Protein AF-A0A6P0WSL8-F1 (afdb_monomer)

Solvent-accessible surface area (backbone atoms only — not comparable to full-atom values): 5365 Å² total; per-residue (Å²): 134,86,80,85,70,67,76,49,78,36,73,13,67,92,72,35,57,69,62,24,43,55,52,45,54,54,51,53,55,52,44,66,75,69,54,89,70,81,70,60,60,48,44,35,35,27,27,58,81,46,40,37,33,43,33,38,35,35,64,86,79,71,40,80,45,74,52,87,63,72,37,38,57,76,87,34,45,67,63,48,49,51,49,54,52,21,58,70,68,74,69,114

Structure (mmCIF, N/CA/C/O backbone):
data_AF-A0A6P0WSL8-F1
#
_entry.id   AF-A0A6P0WSL8-F1
#
loop_
_atom_site.group_PDB
_atom_site.id
_atom_site.type_symbol
_atom_site.label_atom_id
_atom_site.label_alt_id
_atom_site.label_comp_id
_atom_site.label_asym_id
_atom_site.label_entity_id
_atom_site.label_seq_id
_atom_site.pdbx_PDB_ins_code
_atom_site.Cartn_x
_atom_site.Cartn_y
_atom_site.Cartn_z
_atom_site.occupancy
_atom_site.B_iso_or_equiv
_atom_site.auth_seq_id
_atom_site.auth_comp_id
_atom_site.auth_asym_id
_atom_site.auth_atom_id
_atom_site.pdbx_PDB_model_num
ATOM 1 N N . LEU A 1 1 ? -22.517 -13.542 3.523 1.00 34.47 1 LEU A N 1
ATOM 2 C CA . LEU A 1 1 ? -21.576 -12.680 4.268 1.00 34.47 1 LEU A CA 1
ATOM 3 C C . LEU A 1 1 ? -20.738 -11.957 3.226 1.00 34.47 1 LEU A C 1
ATOM 5 O O . LEU A 1 1 ? -19.886 -12.591 2.624 1.00 34.47 1 LEU A O 1
ATOM 9 N N . HIS A 1 2 ? -21.065 -10.704 2.907 1.00 37.50 2 HIS A N 1
ATOM 10 C CA . HIS A 1 2 ? -20.207 -9.881 2.055 1.00 37.50 2 HIS A CA 1
ATOM 11 C C . HIS A 1 2 ? -19.118 -9.308 2.954 1.00 37.50 2 HIS A C 1
ATOM 13 O O . HIS A 1 2 ? -19.401 -8.456 3.792 1.00 37.50 2 HIS A O 1
ATOM 19 N N . THR A 1 3 ? -17.903 -9.822 2.845 1.00 42.91 3 THR A N 1
ATOM 20 C CA . THR A 1 3 ? -16.735 -9.172 3.429 1.00 42.91 3 THR A CA 1
ATOM 21 C C . THR A 1 3 ? -16.417 -7.931 2.591 1.00 42.91 3 THR A C 1
ATOM 23 O O . THR A 1 3 ? -16.227 -8.019 1.379 1.00 42.91 3 THR A O 1
ATOM 26 N N . GLN A 1 4 ? -16.442 -6.749 3.211 1.00 57.94 4 GLN A N 1
ATOM 27 C CA . GLN A 1 4 ? -16.029 -5.500 2.566 1.00 57.94 4 GLN A CA 1
ATOM 28 C C . GLN A 1 4 ? -14.524 -5.321 2.772 1.00 57.94 4 GLN A C 1
ATOM 30 O O . GLN A 1 4 ? -14.095 -4.702 3.745 1.00 57.94 4 GLN A O 1
ATOM 35 N N . HIS A 1 5 ? -13.731 -5.908 1.878 1.00 65.88 5 HIS A N 1
ATOM 36 C CA . HIS A 1 5 ? -12.284 -5.709 1.856 1.00 65.88 5 HIS A CA 1
ATOM 37 C C . HIS A 1 5 ? -11.959 -4.453 1.046 1.00 65.88 5 HIS A C 1
ATOM 39 O O . HIS A 1 5 ? -12.356 -4.337 -0.114 1.00 65.88 5 HIS A O 1
ATOM 45 N N . ASN A 1 6 ? -11.231 -3.522 1.658 1.00 73.31 6 ASN A N 1
ATOM 46 C CA . ASN A 1 6 ? -10.905 -2.238 1.051 1.00 73.31 6 ASN A CA 1
ATOM 47 C C . ASN A 1 6 ? -9.391 -2.152 0.842 1.00 73.31 6 ASN A C 1
ATOM 49 O O . ASN A 1 6 ? -8.631 -2.183 1.807 1.00 73.31 6 ASN A O 1
ATOM 53 N N . LEU A 1 7 ? -8.972 -2.014 -0.416 1.00 82.75 7 LEU A N 1
ATOM 54 C CA . LEU A 1 7 ? -7.622 -1.603 -0.788 1.00 82.75 7 LEU A CA 1
ATOM 55 C C . LEU A 1 7 ? -7.685 -0.156 -1.278 1.00 82.75 7 LEU A C 1
ATOM 57 O O . LEU A 1 7 ? -8.398 0.138 -2.239 1.00 82.75 7 LEU A O 1
ATOM 61 N N . LEU A 1 8 ? -6.933 0.734 -0.635 1.00 86.69 8 LEU A N 1
ATOM 62 C CA . LEU A 1 8 ? -6.755 2.103 -1.112 1.00 86.69 8 LEU A CA 1
ATOM 63 C C . LEU A 1 8 ? -5.530 2.177 -2.028 1.00 86.69 8 LEU A C 1
ATOM 65 O O . LEU A 1 8 ? -4.436 1.792 -1.625 1.00 86.69 8 LEU A O 1
ATOM 69 N N . VAL A 1 9 ? -5.687 2.700 -3.242 1.00 87.69 9 VAL A N 1
ATOM 70 C CA . VAL A 1 9 ? -4.564 2.905 -4.167 1.00 87.69 9 VAL A CA 1
ATOM 71 C C . VAL A 1 9 ? -4.425 4.385 -4.490 1.00 87.69 9 VAL A C 1
ATOM 73 O O . VAL A 1 9 ? -5.394 5.022 -4.900 1.00 87.69 9 VAL A O 1
ATOM 76 N N . ILE A 1 10 ? -3.213 4.912 -4.327 1.00 90.69 10 ILE A N 1
ATOM 77 C CA . ILE A 1 10 ? -2.852 6.299 -4.625 1.00 90.69 10 ILE A CA 1
ATOM 78 C C . ILE A 1 10 ? -1.889 6.339 -5.804 1.00 90.69 10 ILE A C 1
ATOM 80 O O . ILE A 1 10 ? -0.867 5.656 -5.821 1.00 90.69 10 ILE A O 1
ATOM 84 N N . GLU A 1 11 ? -2.178 7.197 -6.774 1.00 92.06 11 GLU A N 1
ATOM 85 C CA . GLU A 1 11 ? -1.220 7.522 -7.824 1.00 92.06 11 GLU A CA 1
ATOM 86 C C . GLU A 1 11 ? -0.197 8.549 -7.306 1.00 92.06 11 GLU A C 1
ATOM 88 O O . GLU A 1 11 ? -0.545 9.669 -6.917 1.00 92.06 11 GLU A O 1
ATOM 93 N N . ALA A 1 12 ? 1.084 8.182 -7.313 1.00 92.44 12 ALA A N 1
ATOM 94 C CA . ALA A 1 12 ? 2.185 9.087 -7.028 1.00 92.44 12 ALA A CA 1
ATOM 95 C C . ALA A 1 12 ? 2.408 10.037 -8.208 1.00 92.44 12 ALA A C 1
ATOM 97 O O . ALA A 1 12 ? 2.970 9.687 -9.247 1.00 92.44 12 ALA A O 1
ATOM 98 N N . LYS A 1 13 ? 2.011 11.293 -8.016 1.00 86.81 13 LYS A N 1
ATOM 99 C CA . LYS A 1 13 ? 2.232 12.356 -9.000 1.00 86.81 13 LYS A CA 1
ATOM 100 C C . LYS A 1 13 ? 3.723 12.672 -9.134 1.00 86.81 13 LYS A C 1
ATOM 102 O O . LYS A 1 13 ? 4.443 12.741 -8.139 1.00 86.81 13 LYS A O 1
ATOM 107 N N . ASN A 1 14 ? 4.165 12.954 -10.362 1.00 89.19 14 ASN A N 1
ATOM 108 C CA . ASN A 1 14 ? 5.553 13.319 -10.693 1.00 89.19 14 ASN A CA 1
ATOM 109 C C . ASN A 1 14 ? 6.600 12.275 -10.265 1.00 89.19 14 ASN A C 1
ATOM 111 O O . ASN A 1 14 ? 7.721 12.644 -9.922 1.00 89.19 14 ASN A O 1
ATOM 115 N N . ALA A 1 15 ? 6.225 10.995 -10.254 1.00 87.50 15 ALA A N 1
ATOM 116 C CA . ALA A 1 15 ? 7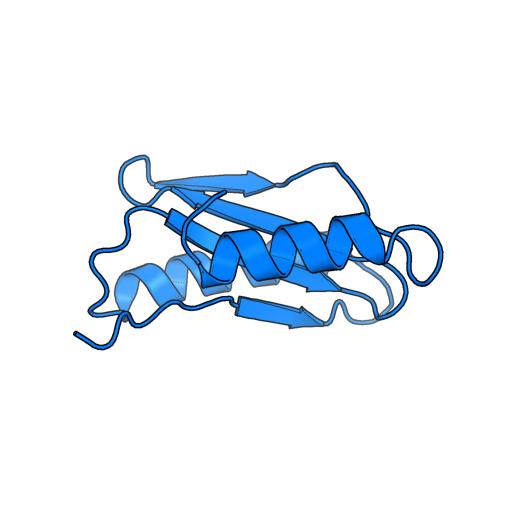.082 9.891 -9.830 1.00 87.50 15 ALA A CA 1
ATOM 117 C C . ALA A 1 15 ? 7.625 9.991 -8.384 1.00 87.50 15 ALA A C 1
ATOM 119 O O . ALA A 1 15 ? 8.584 9.312 -8.023 1.00 87.50 15 ALA A O 1
ATOM 120 N N . ASP A 1 16 ? 7.012 10.820 -7.532 1.00 93.44 16 ASP A N 1
ATOM 121 C CA . ASP A 1 16 ? 7.431 11.005 -6.141 1.00 93.44 16 ASP A CA 1
ATOM 122 C C . ASP A 1 16 ? 6.697 10.012 -5.229 1.00 93.44 16 ASP A C 1
ATOM 124 O O . ASP A 1 16 ? 5.656 10.317 -4.635 1.00 93.44 16 ASP A O 1
ATOM 128 N N . LEU A 1 17 ? 7.242 8.795 -5.141 1.00 94.00 17 LEU A N 1
ATOM 129 C CA . LEU A 1 17 ? 6.698 7.727 -4.297 1.00 94.00 17 LEU A CA 1
ATOM 130 C C . LEU A 1 17 ? 6.668 8.109 -2.815 1.00 94.00 17 LEU A C 1
ATOM 132 O O . LEU A 1 17 ? 5.726 7.746 -2.122 1.00 94.00 17 LEU A O 1
ATOM 136 N N . ALA A 1 18 ? 7.643 8.877 -2.321 1.00 94.12 18 ALA A N 1
ATOM 137 C CA . ALA A 1 18 ? 7.688 9.277 -0.915 1.00 94.12 18 ALA A CA 1
ATOM 138 C C . ALA A 1 18 ? 6.538 10.235 -0.566 1.00 94.12 18 ALA A C 1
ATOM 140 O O . ALA A 1 18 ? 5.851 10.070 0.451 1.00 94.12 18 ALA A O 1
ATOM 141 N N . ARG A 1 19 ? 6.273 11.215 -1.439 1.00 95.62 19 ARG A N 1
ATOM 142 C CA . ARG A 1 19 ? 5.109 12.097 -1.295 1.00 95.62 19 ARG A CA 1
ATOM 143 C C . ARG A 1 19 ? 3.803 11.326 -1.453 1.00 95.62 19 ARG A C 1
ATOM 145 O O . ARG A 1 19 ? 2.893 11.528 -0.652 1.00 95.62 19 ARG A O 1
ATOM 152 N N . GLY A 1 20 ? 3.718 10.436 -2.440 1.00 96.38 20 GLY A N 1
ATOM 153 C CA . GLY A 1 20 ? 2.543 9.587 -2.631 1.00 96.38 20 GLY A CA 1
ATOM 154 C C . GLY A 1 20 ? 2.274 8.683 -1.422 1.00 96.38 20 GLY A C 1
ATOM 155 O O . GLY A 1 20 ? 1.130 8.558 -0.995 1.00 96.38 20 GLY A O 1
ATOM 156 N N . PHE A 1 21 ? 3.319 8.140 -0.792 1.00 96.81 21 PHE A N 1
ATOM 157 C CA . PHE A 1 21 ? 3.188 7.345 0.427 1.00 96.81 21 PHE A CA 1
ATOM 158 C C . PHE A 1 21 ? 2.725 8.191 1.620 1.00 96.81 21 PHE A C 1
ATOM 160 O O . PHE A 1 21 ? 1.888 7.755 2.406 1.00 96.81 21 PHE A O 1
ATOM 167 N N . THR A 1 22 ? 3.212 9.429 1.740 1.00 96.88 22 THR A N 1
ATOM 168 C CA . THR A 1 22 ? 2.731 10.366 2.772 1.00 96.88 22 THR A CA 1
ATOM 169 C C . THR A 1 22 ? 1.229 10.618 2.624 1.00 96.88 22 THR A C 1
ATOM 171 O O . THR A 1 22 ? 0.499 10.590 3.614 1.00 96.88 22 THR A O 1
ATOM 174 N N . GLN A 1 23 ? 0.752 10.809 1.389 1.00 96.94 23 GLN A N 1
ATOM 175 C CA . GLN A 1 23 ? -0.677 10.942 1.106 1.00 96.94 23 GLN A CA 1
ATOM 176 C C . GLN A 1 23 ? -1.440 9.662 1.468 1.00 96.94 23 GLN A C 1
ATOM 178 O O . GLN A 1 23 ? -2.440 9.735 2.178 1.00 96.94 23 GLN A O 1
ATOM 183 N N . LEU A 1 24 ? -0.937 8.497 1.052 1.00 97.69 24 LEU A N 1
ATOM 184 C CA . LEU A 1 24 ? -1.531 7.204 1.389 1.00 97.69 24 LEU A CA 1
ATOM 185 C C . LEU A 1 24 ? -1.683 7.024 2.906 1.00 97.69 24 LEU A C 1
ATOM 187 O O . LEU A 1 24 ? -2.749 6.636 3.375 1.00 97.69 24 LEU A O 1
ATOM 191 N N . ALA A 1 25 ? -0.643 7.334 3.681 1.00 97.19 25 ALA A N 1
ATOM 192 C CA . ALA A 1 25 ? -0.667 7.216 5.136 1.00 97.19 25 ALA A CA 1
ATOM 193 C C . ALA A 1 25 ? -1.758 8.096 5.768 1.00 97.19 25 ALA A C 1
ATOM 195 O O . ALA A 1 25 ? -2.497 7.636 6.639 1.00 97.19 25 ALA A O 1
ATOM 196 N N . ILE A 1 26 ? -1.890 9.344 5.305 1.00 96.81 26 ILE A N 1
ATOM 197 C CA . ILE A 1 26 ? -2.930 10.273 5.768 1.00 96.81 26 ILE A CA 1
ATOM 198 C C . ILE A 1 26 ? -4.324 9.737 5.424 1.00 96.81 26 ILE A C 1
ATOM 200 O O . ILE A 1 26 ? -5.213 9.747 6.276 1.00 96.81 26 ILE A O 1
ATOM 204 N N . GLU A 1 27 ? -4.521 9.241 4.204 1.00 96.56 27 GLU A N 1
ATOM 205 C CA . GLU A 1 27 ? -5.817 8.724 3.764 1.00 96.56 27 GLU A CA 1
ATOM 206 C C . GLU A 1 27 ? -6.204 7.415 4.464 1.00 96.56 27 GLU A C 1
ATOM 208 O O . GLU A 1 27 ? -7.374 7.236 4.794 1.00 96.56 27 GLU A O 1
ATOM 213 N N . LEU A 1 28 ? -5.249 6.537 4.791 1.00 95.94 28 LEU A N 1
ATOM 214 C CA . LEU A 1 28 ? -5.509 5.351 5.619 1.00 95.94 28 LEU A CA 1
ATOM 215 C C . LEU A 1 28 ? -5.961 5.733 7.037 1.00 95.94 28 LEU A C 1
ATOM 217 O O . LEU A 1 28 ? -6.874 5.112 7.581 1.00 95.94 28 LEU A O 1
ATOM 221 N N . ILE A 1 29 ? -5.363 6.773 7.626 1.00 95.62 29 ILE A N 1
ATOM 222 C CA . ILE A 1 29 ? -5.784 7.306 8.932 1.00 95.62 29 ILE A CA 1
ATOM 223 C C . ILE A 1 29 ? -7.184 7.926 8.840 1.00 95.62 29 ILE A C 1
ATOM 225 O O . ILE A 1 29 ? -7.998 7.734 9.742 1.00 95.62 29 ILE A O 1
ATOM 229 N N . ALA A 1 30 ? -7.489 8.653 7.763 1.00 94.56 30 ALA A N 1
ATOM 230 C CA . ALA A 1 30 ? -8.826 9.199 7.540 1.00 94.56 30 ALA A CA 1
ATOM 231 C C . ALA A 1 30 ? -9.867 8.082 7.338 1.00 94.56 30 ALA A C 1
ATOM 233 O O . ALA A 1 30 ? -10.952 8.133 7.916 1.00 94.56 30 ALA A O 1
ATOM 234 N N . LEU A 1 31 ? -9.515 7.035 6.585 1.00 93.12 31 LEU A N 1
ATOM 235 C CA . LEU A 1 31 ? -10.361 5.865 6.366 1.00 93.12 31 LEU A CA 1
ATOM 236 C C . LEU A 1 31 ? -10.678 5.142 7.681 1.00 93.12 31 LEU A C 1
ATOM 238 O O . LEU A 1 31 ? -11.831 4.776 7.889 1.00 93.12 31 LEU A O 1
ATOM 242 N N . ASP A 1 32 ? -9.700 4.983 8.581 1.00 93.56 32 ASP A N 1
ATOM 243 C CA . ASP A 1 32 ? -9.903 4.408 9.923 1.00 93.56 32 ASP A CA 1
ATOM 244 C C . ASP A 1 32 ? -10.983 5.151 10.730 1.00 93.56 32 ASP A C 1
ATOM 246 O O . ASP A 1 32 ? -11.733 4.523 11.474 1.00 93.56 32 ASP A O 1
ATOM 250 N N . GLN A 1 33 ? -11.105 6.471 10.556 1.00 91.94 33 GLN A N 1
ATOM 251 C CA . GLN A 1 33 ? -12.084 7.289 11.282 1.00 91.94 33 GLN A CA 1
ATOM 252 C C . GLN A 1 33 ? -13.512 7.175 10.735 1.00 91.94 33 GLN A C 1
ATOM 254 O O . GLN A 1 33 ? -14.461 7.440 11.472 1.00 91.94 33 GLN A O 1
ATOM 259 N N . TRP A 1 34 ? -13.685 6.832 9.456 1.00 89.25 34 TRP A N 1
ATOM 260 C CA . TRP A 1 34 ? -14.996 6.848 8.786 1.00 89.25 34 TRP A CA 1
ATOM 261 C C . TRP A 1 34 ? -15.525 5.464 8.424 1.00 89.25 34 TRP A C 1
ATOM 263 O O . TRP A 1 34 ? -16.727 5.299 8.216 1.00 89.25 34 TRP A O 1
ATOM 273 N N . THR A 1 35 ? -14.649 4.468 8.327 1.00 87.69 35 THR A N 1
ATOM 274 C CA . THR A 1 35 ? -15.051 3.108 7.981 1.00 87.69 35 THR A CA 1
ATOM 275 C C . THR A 1 35 ? -15.844 2.456 9.112 1.00 87.69 35 THR A C 1
ATOM 277 O O . THR A 1 35 ? -15.484 2.542 10.283 1.00 87.69 35 THR A O 1
ATOM 280 N N . THR A 1 36 ? -16.903 1.728 8.757 1.00 88.31 36 THR A N 1
ATOM 281 C CA . THR A 1 36 ? -17.621 0.831 9.678 1.00 88.31 36 THR A CA 1
ATOM 282 C C . THR A 1 36 ? -17.012 -0.573 9.714 1.00 88.31 36 THR A C 1
ATOM 284 O O . THR A 1 36 ? -17.558 -1.465 10.359 1.00 88.31 36 THR A O 1
ATOM 287 N N . SER A 1 37 ? -15.918 -0.801 8.978 1.00 87.31 37 SER A N 1
ATOM 288 C CA . SER A 1 37 ? -15.216 -2.082 8.962 1.00 87.31 37 SER A CA 1
ATOM 289 C C . SER A 1 37 ? -14.548 -2.361 10.308 1.00 87.31 37 SER A C 1
ATOM 291 O O . SER A 1 37 ? -13.974 -1.464 10.928 1.00 87.31 37 SER A O 1
ATOM 293 N N . ASN A 1 38 ? -14.570 -3.627 10.720 1.00 87.19 38 ASN A N 1
ATOM 294 C CA . ASN A 1 38 ? -13.862 -4.124 11.901 1.00 87.19 38 ASN A CA 1
ATOM 295 C C . ASN A 1 38 ? -12.521 -4.788 11.551 1.00 87.19 38 ASN A C 1
ATOM 297 O O . ASN A 1 38 ? -11.890 -5.358 12.437 1.00 87.19 38 ASN A O 1
ATOM 301 N N . GLU A 1 39 ? -12.078 -4.721 10.289 1.00 89.25 39 GLU A N 1
ATOM 302 C CA . GLU A 1 39 ? -10.773 -5.261 9.902 1.00 89.25 39 GLU A CA 1
ATOM 303 C C . GLU A 1 39 ? -9.658 -4.577 10.711 1.00 89.25 39 GLU A C 1
ATOM 305 O O . GLU A 1 39 ? -9.662 -3.342 10.812 1.00 89.25 39 GLU A O 1
ATOM 310 N N . PRO A 1 40 ? -8.719 -5.335 11.310 1.00 92.06 40 PRO A N 1
ATOM 311 C CA . PRO A 1 40 ? -7.661 -4.779 12.157 1.00 92.06 40 PRO A CA 1
ATOM 312 C C . PRO A 1 40 ? -6.568 -4.068 11.350 1.00 92.06 40 PRO A C 1
ATOM 314 O O . PRO A 1 40 ? -5.863 -3.200 11.879 1.00 92.06 40 PRO A O 1
ATOM 317 N N . LEU A 1 41 ? -6.432 -4.435 10.075 1.00 93.50 41 LEU A N 1
ATOM 318 C CA . LEU A 1 41 ? -5.447 -3.916 9.139 1.00 93.50 41 LEU A CA 1
ATOM 319 C C . LEU A 1 41 ? -6.166 -3.214 7.987 1.00 93.50 41 LEU A C 1
ATOM 321 O O . LEU A 1 41 ? -7.118 -3.754 7.427 1.00 93.50 41 LEU A O 1
ATOM 325 N N . LEU A 1 42 ? -5.707 -2.015 7.627 1.00 94.38 42 LEU A N 1
ATOM 326 C CA . LEU A 1 42 ? -6.135 -1.328 6.406 1.00 94.38 42 LEU A CA 1
ATOM 327 C C . LEU A 1 42 ? -4.956 -1.267 5.446 1.00 94.38 42 LEU A C 1
ATOM 329 O O . LEU A 1 42 ? -3.909 -0.713 5.786 1.00 94.38 42 LEU A O 1
ATOM 333 N N . TYR A 1 43 ? -5.134 -1.839 4.261 1.00 95.44 43 TYR A N 1
ATOM 334 C CA . TYR A 1 43 ? -4.081 -1.951 3.263 1.00 95.44 43 TYR A CA 1
ATOM 335 C C . TYR A 1 43 ? -4.155 -0.819 2.248 1.00 95.44 43 TYR A C 1
ATOM 337 O O . TYR A 1 43 ? -5.231 -0.367 1.842 1.00 95.44 43 TYR A O 1
ATOM 345 N N . GLY A 1 44 ? -2.977 -0.391 1.818 1.00 96.19 44 GLY A N 1
ATOM 346 C CA . GLY A 1 44 ? -2.794 0.667 0.854 1.00 96.19 44 GLY A CA 1
ATOM 347 C C . GLY A 1 44 ? -1.668 0.365 -0.123 1.00 96.19 44 GLY A C 1
ATOM 348 O O . GLY A 1 44 ? -0.739 -0.378 0.193 1.00 96.19 44 GLY A O 1
ATOM 349 N N . ALA A 1 45 ? -1.718 0.983 -1.295 1.00 97.31 45 ALA A N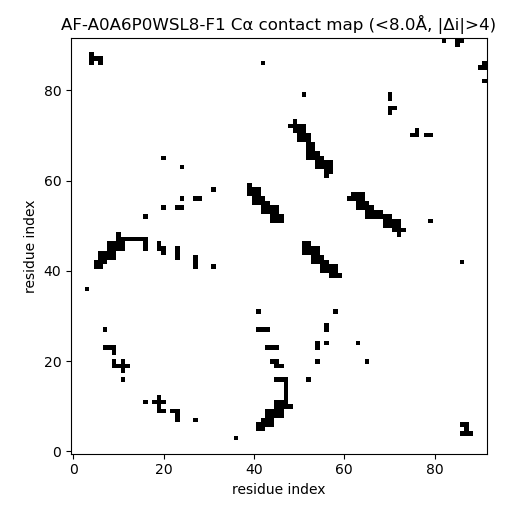 1
ATOM 350 C CA . ALA A 1 45 ? -0.607 1.001 -2.233 1.00 97.31 45 ALA A CA 1
ATOM 351 C C . ALA A 1 45 ? -0.429 2.394 -2.835 1.00 97.31 45 ALA A C 1
ATOM 353 O O . ALA A 1 45 ? -1.396 3.124 -3.049 1.00 97.31 45 ALA A O 1
ATOM 354 N N . VAL A 1 46 ? 0.815 2.747 -3.134 1.00 97.62 46 VAL A N 1
ATOM 355 C CA . VAL A 1 46 ? 1.170 3.907 -3.945 1.00 97.62 46 VAL A CA 1
ATOM 356 C C . VAL A 1 46 ? 1.823 3.425 -5.237 1.00 97.62 46 VAL A C 1
ATOM 358 O O . VAL A 1 46 ? 2.634 2.497 -5.213 1.00 97.62 46 VAL A O 1
ATOM 361 N N . SER A 1 47 ? 1.469 4.036 -6.367 1.00 96.94 47 SER A N 1
ATOM 362 C CA . SER A 1 47 ? 2.017 3.655 -7.667 1.00 96.94 47 SER A CA 1
ATOM 363 C C . SER A 1 47 ? 2.290 4.837 -8.587 1.00 96.94 47 SER A C 1
ATOM 365 O O . SER A 1 47 ? 1.517 5.787 -8.637 1.00 96.94 47 SER A O 1
ATOM 367 N N . THR A 1 48 ? 3.368 4.749 -9.362 1.00 96.06 48 THR A N 1
ATOM 368 C CA . THR A 1 48 ? 3.676 5.633 -10.504 1.00 96.06 48 THR A CA 1
ATOM 369 C C . THR A 1 48 ? 3.224 5.034 -11.844 1.00 96.06 48 THR A C 1
ATOM 371 O O . THR A 1 48 ? 3.524 5.575 -12.904 1.00 96.06 48 THR A O 1
ATOM 374 N N . GLY A 1 49 ? 2.522 3.897 -11.808 1.00 92.19 49 GLY A N 1
ATOM 375 C CA . GLY A 1 49 ? 2.166 3.065 -12.957 1.00 92.19 49 GLY A CA 1
ATOM 376 C C . GLY A 1 49 ? 3.205 1.977 -13.234 1.00 92.19 49 GLY A C 1
ATOM 377 O O . GLY A 1 49 ? 2.853 0.803 -13.349 1.00 92.19 49 GLY A O 1
ATOM 378 N N . ASP A 1 50 ? 4.483 2.348 -13.280 1.00 94.38 50 ASP A N 1
ATOM 379 C CA . ASP A 1 50 ? 5.616 1.447 -13.528 1.00 94.38 50 ASP A CA 1
ATOM 380 C C . ASP A 1 50 ? 6.250 0.876 -12.250 1.00 94.38 50 ASP A C 1
ATOM 382 O O . ASP A 1 50 ? 6.916 -0.156 -12.309 1.00 94.38 50 ASP A O 1
ATOM 386 N N . VAL A 1 51 ? 6.018 1.493 -11.089 1.00 96.56 51 VAL A N 1
ATOM 387 C CA . VAL A 1 51 ? 6.468 1.006 -9.779 1.00 96.56 51 VAL A CA 1
ATOM 388 C C . VAL A 1 51 ? 5.315 1.049 -8.783 1.00 96.56 51 VAL A C 1
ATOM 390 O O . VAL A 1 51 ? 4.516 1.985 -8.785 1.00 96.56 51 VAL A O 1
ATOM 393 N N . TRP A 1 52 ? 5.228 0.032 -7.931 1.00 97.75 52 TRP A N 1
ATOM 394 C CA . TRP A 1 52 ? 4.260 -0.086 -6.844 1.00 97.75 52 TRP A CA 1
ATOM 395 C C . TRP A 1 52 ? 4.972 -0.288 -5.510 1.00 97.75 52 TRP A C 1
ATOM 397 O O . TRP A 1 52 ? 5.963 -1.015 -5.429 1.00 97.75 52 TRP A O 1
ATOM 407 N N . GLN A 1 53 ? 4.437 0.328 -4.462 1.00 97.56 53 GLN A N 1
ATOM 408 C CA . GLN A 1 53 ? 4.880 0.156 -3.083 1.00 97.56 53 GLN A CA 1
ATOM 409 C C . GLN A 1 53 ? 3.663 0.035 -2.167 1.00 97.56 53 GLN A C 1
ATOM 411 O O . GLN A 1 53 ? 2.696 0.784 -2.313 1.00 97.56 53 GLN A O 1
ATOM 416 N N . PHE A 1 54 ? 3.717 -0.887 -1.210 1.00 97.50 54 PHE A N 1
ATOM 417 C CA . PHE A 1 54 ? 2.615 -1.141 -0.287 1.00 97.50 54 PHE A CA 1
ATOM 418 C C . PHE A 1 54 ? 2.801 -0.447 1.062 1.00 97.50 54 PHE A C 1
ATOM 420 O O . PHE A 1 54 ? 3.912 -0.152 1.509 1.00 97.50 54 PHE A O 1
ATOM 427 N N . GLY A 1 55 ? 1.677 -0.207 1.727 1.00 96.94 55 GLY A N 1
ATOM 428 C CA . GLY A 1 55 ? 1.614 0.244 3.106 1.00 96.94 55 GLY A CA 1
ATOM 429 C C . GLY A 1 55 ? 0.440 -0.390 3.838 1.00 96.94 55 GLY A C 1
ATOM 430 O O . GLY A 1 55 ? -0.544 -0.810 3.229 1.00 96.94 55 GLY A O 1
ATOM 431 N N . VAL A 1 56 ? 0.539 -0.448 5.160 1.00 96.69 56 VAL A N 1
ATOM 432 C CA . VAL A 1 56 ? -0.531 -0.973 6.010 1.00 96.69 56 VAL A CA 1
ATOM 433 C C . VAL A 1 56 ? -0.680 -0.127 7.267 1.00 96.69 56 VAL A C 1
ATOM 435 O O . VAL A 1 56 ? 0.305 0.246 7.906 1.00 96.69 56 VAL A O 1
ATOM 438 N N . LEU A 1 57 ? -1.924 0.173 7.633 1.00 97.00 57 LEU A N 1
ATOM 439 C CA . LEU A 1 57 ? -2.275 0.729 8.933 1.00 97.00 57 LEU A CA 1
ATOM 440 C C . LEU A 1 57 ? -2.690 -0.406 9.866 1.00 97.00 57 LEU A C 1
ATOM 442 O O . LEU A 1 57 ? -3.733 -1.027 9.663 1.00 97.00 57 LEU A O 1
ATOM 446 N N . ASN A 1 58 ? -1.917 -0.625 10.929 1.00 96.75 58 ASN A N 1
ATOM 447 C CA . ASN A 1 58 ? -2.385 -1.388 12.079 1.00 96.75 58 ASN A CA 1
ATOM 448 C C . ASN A 1 58 ? -3.232 -0.470 12.971 1.00 96.75 58 ASN A C 1
ATOM 450 O O . ASN A 1 58 ? -2.708 0.451 13.608 1.00 96.75 58 ASN A O 1
ATOM 454 N N . ARG A 1 59 ? -4.545 -0.716 13.007 1.00 95.19 59 ARG A N 1
ATOM 455 C CA . ARG A 1 59 ? -5.515 0.169 13.670 1.00 95.19 59 ARG A CA 1
ATOM 456 C C . ARG A 1 59 ? -5.467 0.089 15.190 1.00 95.19 59 ARG A C 1
ATOM 458 O O . ARG A 1 59 ? -5.779 1.081 15.846 1.00 95.19 59 ARG A O 1
ATOM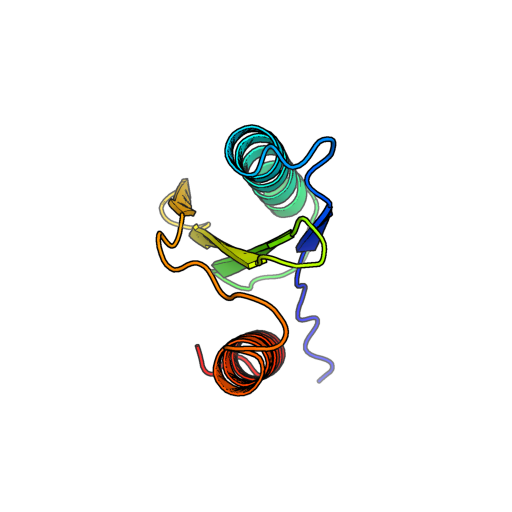 465 N N . GLU A 1 60 ? -5.085 -1.062 15.737 1.00 95.12 60 GLU A N 1
ATOM 466 C CA . GLU A 1 60 ? -4.952 -1.275 17.181 1.00 95.12 60 GLU A CA 1
ATOM 467 C C . GLU A 1 60 ? -3.724 -0.533 17.719 1.00 95.12 60 GLU A C 1
ATOM 469 O O . GLU A 1 60 ? -3.814 0.232 18.675 1.00 95.12 60 GLU A O 1
ATOM 474 N N . ARG A 1 61 ? -2.581 -0.695 17.045 1.00 97.44 61 ARG A N 1
ATOM 475 C CA . ARG A 1 61 ? -1.314 -0.053 17.420 1.00 97.44 61 ARG A CA 1
ATOM 476 C C . ARG A 1 61 ? -1.215 1.402 16.968 1.00 97.44 61 ARG A C 1
ATOM 478 O O . ARG A 1 61 ? -0.289 2.088 17.385 1.00 97.44 61 ARG A O 1
ATOM 485 N N . LYS A 1 62 ? -2.129 1.858 16.102 1.00 96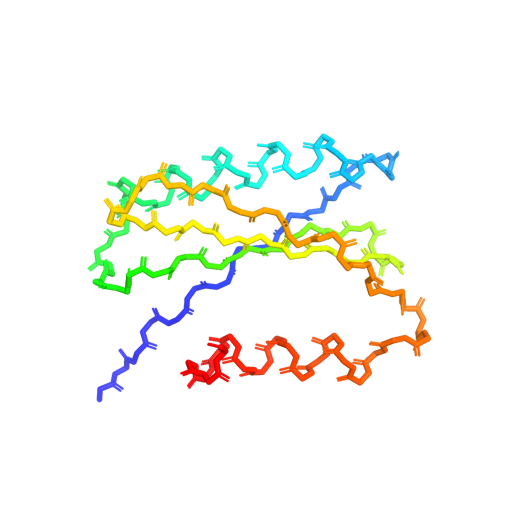.25 62 LYS A N 1
ATOM 486 C CA . LYS A 1 62 ? -2.090 3.172 15.433 1.00 96.25 62 LYS A CA 1
ATOM 487 C C . LYS A 1 62 ? -0.749 3.418 14.736 1.00 96.25 62 LYS A C 1
ATOM 489 O O . LYS A 1 62 ? -0.142 4.477 14.861 1.00 96.25 62 LYS A O 1
ATOM 494 N N . GLN A 1 63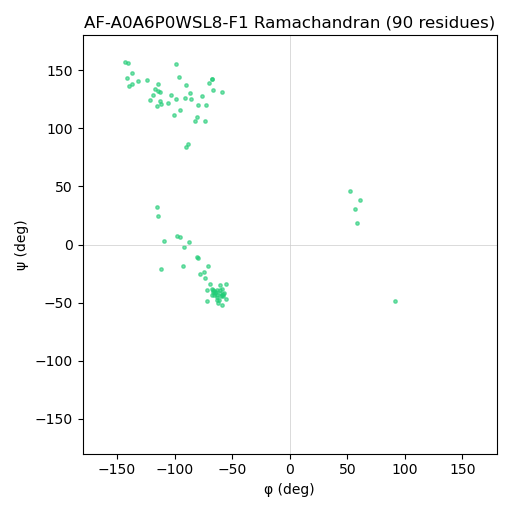 ? -0.285 2.406 14.006 1.00 98.06 63 GLN A N 1
ATOM 495 C CA . GLN A 1 63 ? 1.012 2.410 13.331 1.00 98.06 63 GLN A CA 1
ATOM 496 C C . GLN A 1 63 ? 0.842 2.201 11.831 1.00 98.06 63 GLN A C 1
ATOM 498 O O . GLN A 1 63 ? 0.272 1.196 11.407 1.00 98.06 63 GLN A O 1
ATOM 503 N N . ILE A 1 64 ? 1.382 3.133 11.046 1.00 97.75 64 ILE 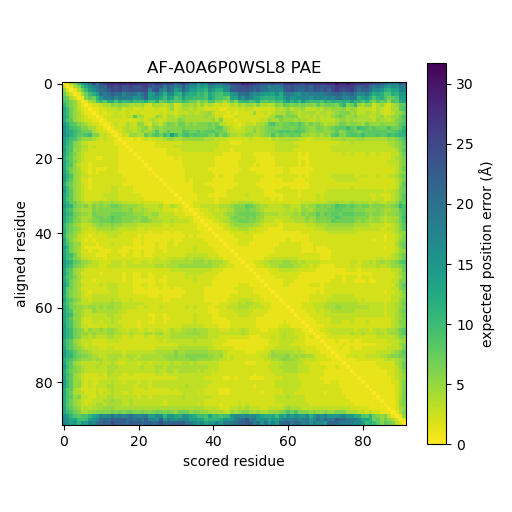A N 1
ATOM 504 C CA . ILE A 1 64 ? 1.573 2.966 9.606 1.00 97.75 64 ILE A CA 1
ATOM 505 C C . ILE A 1 64 ? 2.913 2.273 9.381 1.00 97.75 64 ILE A C 1
ATOM 507 O O . ILE A 1 64 ? 3.935 2.703 9.917 1.00 97.75 64 ILE A O 1
ATOM 511 N N . GLN A 1 65 ? 2.905 1.217 8.576 1.00 97.38 65 GLN A N 1
ATOM 512 C CA . GLN A 1 65 ? 4.106 0.542 8.107 1.00 97.38 65 GLN A CA 1
ATOM 513 C C . GLN A 1 65 ? 4.221 0.725 6.599 1.00 97.38 65 GLN A C 1
ATOM 515 O O . GLN A 1 65 ? 3.249 0.541 5.866 1.00 97.38 65 GLN A O 1
ATOM 520 N N . GLN A 1 66 ? 5.416 1.104 6.162 1.00 97.12 66 GLN A N 1
ATOM 521 C CA . GLN A 1 66 ? 5.796 1.170 4.760 1.00 97.12 66 GLN A CA 1
ATOM 522 C C . GLN A 1 66 ? 6.570 -0.094 4.414 1.00 97.12 66 GLN A C 1
ATOM 524 O O . GLN A 1 66 ? 7.575 -0.386 5.067 1.00 97.12 66 GLN A O 1
ATOM 529 N N . ASP A 1 67 ? 6.126 -0.820 3.392 1.00 94.44 67 ASP A N 1
ATOM 530 C CA . ASP A 1 67 ? 6.951 -1.871 2.809 1.00 94.44 67 ASP A CA 1
ATOM 531 C C . ASP A 1 67 ? 8.033 -1.218 1.940 1.00 94.44 67 ASP A C 1
ATOM 533 O O . ASP A 1 67 ? 7.749 -0.373 1.092 1.00 94.44 67 ASP A O 1
ATOM 537 N N . LEU A 1 68 ? 9.292 -1.583 2.166 1.00 92.75 68 LEU A N 1
ATOM 538 C CA . LEU A 1 68 ? 10.417 -1.073 1.385 1.00 92.75 68 LEU A CA 1
ATOM 539 C C . LEU A 1 68 ? 10.576 -1.804 0.046 1.00 92.75 68 LEU A C 1
ATOM 541 O O . LEU A 1 68 ? 11.333 -1.337 -0.805 1.00 92.75 68 LEU A O 1
ATOM 545 N N . ASN A 1 69 ? 9.862 -2.914 -0.160 1.00 95.38 69 ASN A N 1
ATOM 546 C CA . ASN A 1 69 ? 9.834 -3.601 -1.443 1.00 95.38 69 ASN A CA 1
ATOM 547 C C . ASN A 1 69 ? 9.140 -2.740 -2.505 1.00 95.38 69 ASN A C 1
ATOM 549 O O . ASN A 1 69 ? 8.053 -2.196 -2.295 1.00 95.38 69 ASN A O 1
ATOM 553 N N . LEU A 1 70 ? 9.786 -2.646 -3.665 1.00 96.56 70 LEU A N 1
ATOM 554 C CA . LEU A 1 70 ? 9.270 -1.966 -4.845 1.00 96.56 70 LEU A CA 1
ATOM 555 C C . LEU A 1 70 ? 8.998 -3.006 -5.926 1.00 96.56 70 LEU A C 1
ATOM 557 O O . LEU A 1 70 ? 9.910 -3.722 -6.335 1.00 96.56 70 LEU A O 1
ATOM 561 N N . TYR A 1 71 ? 7.763 -3.046 -6.411 1.00 97.75 71 TYR A N 1
ATOM 562 C CA . TYR A 1 71 ? 7.334 -3.961 -7.462 1.00 97.75 71 TYR A CA 1
ATOM 563 C C . TYR A 1 71 ? 7.305 -3.202 -8.782 1.00 97.75 71 TYR A C 1
ATOM 565 O O . TYR A 1 71 ? 6.493 -2.292 -8.966 1.00 97.75 71 TYR A O 1
ATOM 573 N N . ARG A 1 72 ? 8.208 -3.540 -9.699 1.00 97.12 72 ARG A N 1
ATOM 574 C CA . ARG A 1 72 ? 8.312 -2.894 -11.008 1.00 97.12 72 ARG A CA 1
ATOM 575 C C . ARG A 1 72 ? 7.438 -3.619 -12.014 1.00 97.12 72 ARG A C 1
ATOM 577 O O . ARG A 1 72 ? 7.460 -4.839 -12.113 1.00 97.12 72 ARG A O 1
ATOM 584 N N . VAL A 1 73 ? 6.723 -2.880 -12.840 1.00 95.06 73 VAL A N 1
ATOM 585 C CA . VAL A 1 73 ? 5.905 -3.424 -13.923 1.00 95.06 73 VAL A CA 1
ATOM 586 C C . VAL A 1 73 ? 6.651 -3.215 -15.246 1.00 95.06 73 VAL A C 1
ATOM 588 O O . VAL A 1 73 ? 7.087 -2.100 -15.521 1.00 95.06 73 VAL A O 1
ATOM 591 N N . PRO A 1 74 ? 6.831 -4.257 -16.083 1.00 95.38 74 PRO A N 1
ATOM 592 C CA . PRO A 1 74 ? 6.238 -5.595 -15.981 1.00 95.38 74 PRO A CA 1
ATOM 593 C C . PRO A 1 74 ? 7.072 -6.642 -15.215 1.00 95.38 74 PRO A C 1
ATOM 595 O O . PRO A 1 74 ? 6.627 -7.780 -15.100 1.00 95.38 74 PRO A O 1
ATOM 598 N N . ALA A 1 75 ? 8.272 -6.300 -14.737 1.00 97.62 75 ALA A N 1
ATOM 599 C CA . ALA A 1 75 ? 9.250 -7.272 -14.232 1.00 97.62 75 ALA A CA 1
ATOM 600 C C . ALA A 1 75 ? 8.745 -8.139 -13.061 1.00 97.62 75 ALA A C 1
ATOM 602 O O . ALA A 1 75 ? 9.001 -9.338 -13.035 1.00 97.62 75 ALA A O 1
ATOM 603 N N . ASP A 1 76 ? 7.984 -7.539 -12.151 1.00 97.56 76 ASP A N 1
ATOM 604 C CA . ASP A 1 76 ? 7.580 -8.104 -10.862 1.00 97.56 76 ASP A CA 1
ATOM 605 C C . ASP A 1 76 ? 6.048 -8.321 -10.804 1.00 97.56 76 ASP A C 1
ATOM 607 O O . ASP A 1 76 ? 5.435 -8.334 -9.735 1.00 97.56 76 ASP A O 1
ATOM 611 N N . LEU A 1 77 ? 5.395 -8.472 -11.970 1.00 95.94 77 LEU A N 1
ATOM 612 C CA . LEU A 1 77 ? 3.930 -8.568 -12.079 1.00 95.94 77 LEU A CA 1
ATOM 613 C C . LEU A 1 77 ? 3.337 -9.706 -11.249 1.00 95.94 77 LEU A C 1
ATOM 615 O O . LEU A 1 77 ? 2.302 -9.520 -10.617 1.00 95.94 77 LEU A O 1
ATOM 619 N N . ASN A 1 78 ? 3.974 -10.877 -11.248 1.00 96.62 78 ASN A N 1
ATOM 620 C CA . ASN A 1 78 ? 3.458 -12.036 -10.520 1.00 96.62 78 ASN A CA 1
ATOM 621 C C . ASN A 1 78 ? 3.408 -11.775 -9.011 1.00 96.62 78 ASN A C 1
ATOM 623 O O . ASN A 1 78 ? 2.400 -12.085 -8.376 1.00 96.62 78 ASN A O 1
ATOM 627 N N . ASP A 1 79 ? 4.452 -11.164 -8.452 1.00 96.19 79 ASP A N 1
ATOM 628 C CA . ASP A 1 79 ? 4.524 -10.865 -7.021 1.00 96.19 79 ASP A CA 1
ATOM 629 C C . ASP A 1 79 ? 3.561 -9.731 -6.649 1.00 96.19 79 ASP A C 1
ATOM 631 O O . ASP A 1 79 ? 2.853 -9.818 -5.640 1.00 96.19 79 ASP A O 1
ATOM 635 N N . LEU A 1 80 ? 3.445 -8.715 -7.514 1.00 95.94 80 LEU A N 1
ATOM 636 C CA . LEU A 1 80 ? 2.464 -7.639 -7.367 1.00 95.94 80 LEU A CA 1
ATOM 637 C C . LEU A 1 80 ? 1.031 -8.189 -7.332 1.00 95.94 80 LEU A C 1
ATOM 639 O O . LEU A 1 80 ? 0.273 -7.893 -6.408 1.00 95.94 80 LEU A O 1
ATOM 643 N N . PHE A 1 81 ? 0.647 -9.011 -8.312 1.00 94.44 81 PHE A N 1
ATOM 644 C CA . PHE A 1 81 ? -0.698 -9.586 -8.371 1.00 94.44 81 PHE A CA 1
ATOM 645 C C . PHE A 1 81 ? -0.960 -10.564 -7.234 1.00 94.44 81 PHE A C 1
ATOM 647 O O . PHE A 1 81 ? -2.050 -10.538 -6.667 1.00 94.44 81 PHE A O 1
ATOM 654 N N . SER A 1 82 ? 0.025 -11.385 -6.867 1.00 94.50 82 SER A N 1
ATOM 655 C CA . SER A 1 82 ? -0.094 -12.283 -5.713 1.00 94.50 82 SER A CA 1
ATOM 656 C C . SER A 1 82 ? -0.375 -11.490 -4.442 1.00 94.50 82 SER A C 1
ATOM 658 O O . SER A 1 82 ? -1.279 -11.844 -3.688 1.00 94.50 82 SER A O 1
ATOM 660 N N . SER A 1 83 ? 0.317 -10.362 -4.266 1.00 93.25 83 SER A N 1
ATOM 661 C CA . SER A 1 83 ? 0.094 -9.458 -3.142 1.00 93.25 83 SER A CA 1
ATOM 662 C C . SER A 1 83 ? -1.324 -8.869 -3.157 1.00 93.25 83 SER A C 1
ATOM 664 O O . SER A 1 83 ? -2.063 -8.974 -2.179 1.00 93.25 83 SER A O 1
ATOM 666 N N . LEU A 1 84 ? -1.764 -8.314 -4.291 1.00 92.62 84 LEU A N 1
ATOM 667 C CA . LEU A 1 84 ? -3.116 -7.758 -4.431 1.00 92.62 84 LEU A CA 1
ATOM 668 C C . LEU A 1 84 ? -4.206 -8.805 -4.146 1.00 92.62 84 LEU A C 1
ATOM 670 O O . LEU A 1 84 ? -5.167 -8.528 -3.429 1.00 92.62 84 LEU A O 1
ATOM 674 N N . VAL A 1 85 ? -4.047 -10.020 -4.671 1.00 92.12 85 VAL A N 1
ATOM 675 C CA . VAL A 1 85 ? -4.985 -11.131 -4.457 1.00 92.12 85 VAL A CA 1
ATOM 676 C C . VAL A 1 85 ? -4.999 -11.566 -2.994 1.00 92.12 85 VAL A C 1
ATOM 678 O O . VAL A 1 85 ? -6.074 -11.841 -2.459 1.00 92.12 85 VAL A O 1
ATOM 681 N N . ALA A 1 86 ? -3.845 -11.619 -2.331 1.00 90.31 86 ALA A N 1
ATOM 682 C CA . ALA A 1 86 ? -3.766 -11.956 -0.916 1.00 90.31 86 ALA A CA 1
ATOM 683 C C . ALA A 1 86 ? -4.466 -10.902 -0.037 1.00 90.31 86 ALA A C 1
ATOM 685 O O . ALA A 1 86 ? -5.226 -11.286 0.851 1.00 90.31 86 ALA A O 1
ATOM 686 N N . ILE A 1 87 ? -4.320 -9.603 -0.340 1.00 90.12 87 ILE A N 1
ATOM 687 C CA . ILE A 1 87 ? -5.021 -8.513 0.369 1.00 90.12 87 ILE A CA 1
ATOM 688 C C . ILE A 1 87 ? -6.539 -8.660 0.220 1.00 90.12 87 ILE A C 1
ATOM 690 O O . ILE A 1 87 ? -7.277 -8.588 1.199 1.00 90.12 87 ILE A O 1
ATOM 694 N N . LEU A 1 88 ? -7.022 -8.895 -1.003 1.00 87.38 88 LEU A N 1
ATOM 695 C CA . LEU A 1 88 ? -8.460 -8.973 -1.284 1.00 87.38 88 LEU A CA 1
ATOM 696 C C 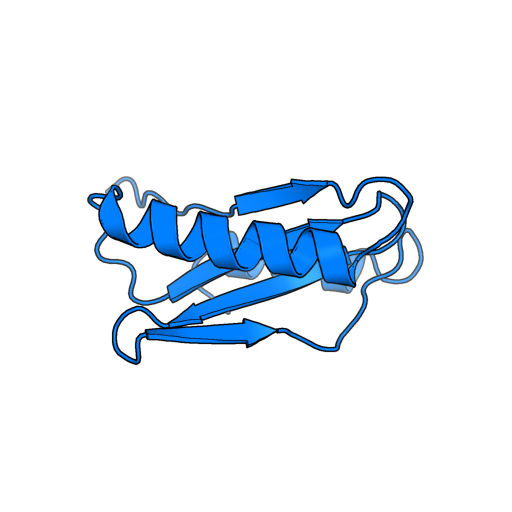. LEU A 1 88 ? -9.130 -10.238 -0.724 1.00 87.38 88 LEU A C 1
ATOM 698 O O . LEU A 1 88 ? -10.353 -10.260 -0.584 1.00 87.38 88 LEU A O 1
ATOM 702 N N . ASN A 1 89 ? -8.344 -11.272 -0.408 1.00 85.44 89 ASN A N 1
ATOM 703 C CA . ASN A 1 89 ? -8.820 -12.542 0.145 1.00 85.44 89 ASN A CA 1
ATOM 704 C C . ASN A 1 89 ? -8.449 -12.756 1.626 1.00 85.44 89 ASN A C 1
ATOM 706 O O . ASN A 1 89 ? -8.773 -13.812 2.165 1.00 85.44 89 ASN A O 1
ATOM 710 N N . ASN A 1 90 ? -7.800 -11.780 2.276 1.00 68.00 90 ASN A N 1
ATOM 711 C CA . ASN A 1 90 ? -7.339 -11.832 3.671 1.00 68.00 90 ASN A CA 1
ATOM 712 C C . ASN A 1 90 ? -6.317 -12.954 3.979 1.00 68.00 90 ASN A C 1
ATOM 714 O O . ASN A 1 90 ? -6.369 -13.580 5.035 1.00 68.00 90 ASN A O 1
ATOM 718 N N . ASN A 1 91 ? -5.391 -13.215 3.048 1.00 60.69 91 ASN A N 1
ATOM 719 C CA . ASN A 1 91 ? -4.328 -14.230 3.163 1.00 60.69 91 ASN A CA 1
ATOM 720 C C . ASN A 1 91 ? -2.914 -13.606 3.189 1.00 60.69 91 ASN A C 1
ATOM 722 O O . ASN A 1 91 ? -1.986 -14.193 2.632 1.00 60.69 91 ASN A O 1
ATOM 726 N N . PHE A 1 92 ? -2.769 -12.401 3.748 1.00 57.16 92 PHE A N 1
ATOM 727 C CA . PHE A 1 92 ? -1.530 -11.614 3.705 1.00 57.16 92 PHE A CA 1
ATOM 728 C C . PHE A 1 92 ? -0.728 -11.681 5.006 1.00 57.16 92 PHE A C 1
ATOM 730 O O . PHE A 1 92 ? -1.352 -11.546 6.084 1.00 57.16 92 PHE A O 1
#

Mean predicted ali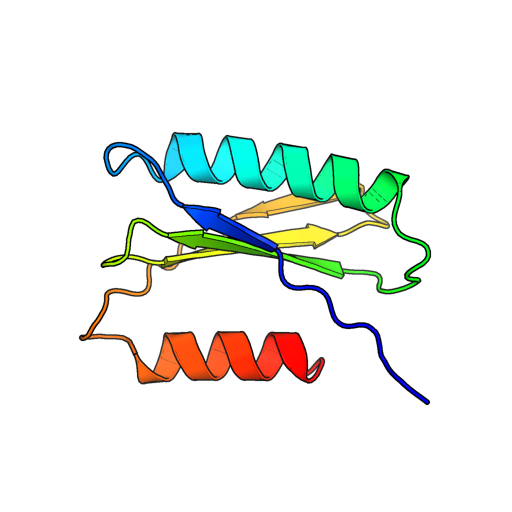gned error: 4.3 Å

Foldseek 3Di:
DDDPQDEAEFEDPPPPQVVRVVVFLVVQVVCLVPDPDPDQKHKYWYDNPQKIWIWIQRSVVRDIDTDPDIQGPPPRVVVVVVVVVCSVVVND

Radius of gyration: 13.0 Å; Cα contacts (8 Å, |Δi|>4): 147; chains: 1; bounding box: 32×28×33 Å

Sequence (92 aa):
LHTQHNLLVIEAKNADLARGFTQLAIELIALDQWTTSNEPLLYGAVSTGDVWQFGVLNRERKQIQQDLNLYRVPADLNDLFSSLVAILNNNF

Nearest PDB structures (foldseek):
  6wts-assembly1_C  TM=4.147E-01  e=8.122E-02  Paraclostridium sordellii
  6h4n-assembly1_x  TM=3.465E-01  e=1.297E-01  Escherichia coli BW25113
  3tqm-assembly1_A  TM=3.126E-01  e=4.325E-01  Coxiella burnetii
  4v8h-assembly2_CX  TM=2.597E-01  e=3.539E-01  Escherichia coli K-12
  4hei-assembly1_A  TM=2.488E-01  e=3.539E-01  Vibrio c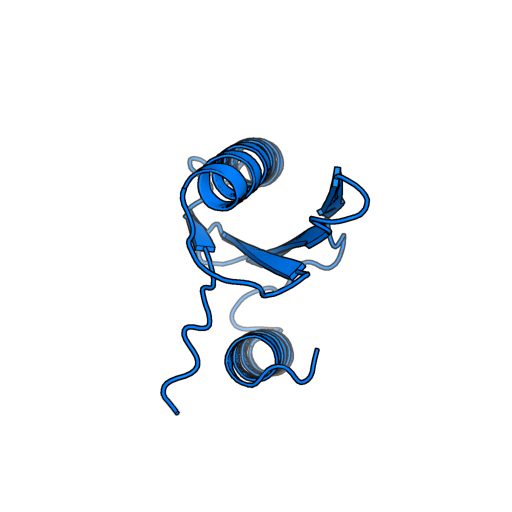holerae O1 biovar El Tor str. N16961

pLDDT: mean 90.23, std 12.68, range [34.47, 98.06]

Secondary structure (DSSP, 8-state):
------EEEEE-GGG-HHHHHHHHHHHHHHHHHH-----SEEEEEEE-SSEEEEEEEETTTTEEEE----EETTTTHHHHHHHHHHHHHT--